Protein AF-A0A537EIX3-F1 (afdb_monomer_lite)

Radius of gyration: 19.52 Å; chains: 1; bounding box: 44×37×50 Å

Secondary structure (DSSP, 8-state):
-----THHHHHHHHHHHTT---HHHHHHHHHHHHS-------SS---HHHHHHHHGGG--SS-----TT-----GGGHHHHHHHHHHHHTT-S--------S--TTSEEEEEEEEETTEEEEEEEEES-SS-S--

Structure (mmCIF, N/CA/C/O backbone):
data_AF-A0A537EIX3-F1
#
_entry.id   AF-A0A537EIX3-F1
#
loop_
_atom_site.group_PDB
_atom_site.id
_atom_site.type_symbol
_atom_site.label_atom_id
_atom_site.label_alt_id
_atom_site.label_comp_id
_atom_site.label_asym_id
_atom_site.label_entity_id
_atom_site.label_seq_id
_atom_site.pdbx_PDB_ins_code
_atom_site.Cartn_x
_atom_site.Cartn_y
_atom_site.Cartn_z
_atom_site.occupancy
_atom_site.B_iso_or_equiv
_atom_site.auth_seq_id
_atom_site.auth_comp_id
_atom_site.auth_asym_id
_atom_site.auth_atom_id
_atom_site.pdbx_PDB_model_num
ATOM 1 N N . MET A 1 1 ? 1.618 7.471 20.944 1.00 31.97 1 MET A N 1
ATOM 2 C CA . MET A 1 1 ? 0.856 8.354 21.855 1.00 31.97 1 MET A CA 1
ATOM 3 C C . MET A 1 1 ? -0.625 8.177 21.540 1.00 31.97 1 MET A C 1
ATOM 5 O O . MET A 1 1 ? -1.023 8.493 20.431 1.00 31.97 1 MET A O 1
ATOM 9 N N . LYS A 1 2 ? -1.421 7.586 22.443 1.00 39.38 2 LYS A N 1
ATOM 10 C CA . LYS A 1 2 ? -2.879 7.449 22.265 1.00 39.38 2 LYS A CA 1
ATOM 11 C C . LYS A 1 2 ? -3.562 8.696 22.821 1.00 39.38 2 LYS A C 1
ATOM 13 O O . LYS A 1 2 ? -3.582 8.871 24.033 1.00 39.38 2 LYS A O 1
ATOM 18 N N . ILE A 1 3 ? -4.162 9.513 21.960 1.00 39.91 3 ILE A N 1
ATOM 19 C CA . ILE A 1 3 ? -5.264 10.397 22.357 1.00 39.91 3 ILE A CA 1
ATOM 20 C C . ILE A 1 3 ? -6.511 9.826 21.691 1.00 39.91 3 ILE A C 1
ATOM 22 O O . ILE A 1 3 ? -6.841 10.152 20.556 1.00 39.91 3 ILE A O 1
ATOM 26 N N . ILE A 1 4 ? -7.174 8.904 22.386 1.00 47.91 4 ILE A N 1
ATOM 27 C CA . ILE A 1 4 ? -8.515 8.460 22.009 1.00 47.91 4 ILE A CA 1
ATOM 28 C C . ILE A 1 4 ? -9.464 9.333 22.811 1.00 47.91 4 ILE A C 1
ATOM 30 O O . ILE A 1 4 ? -9.648 9.148 24.011 1.00 47.91 4 ILE A O 1
ATOM 34 N N . SER A 1 5 ? -9.984 10.346 22.129 1.00 47.53 5 SER A N 1
ATOM 35 C CA . SER A 1 5 ? -10.903 11.334 22.675 1.00 47.53 5 SER A CA 1
ATOM 36 C C . SER A 1 5 ? -12.143 10.673 23.295 1.00 47.53 5 SER A C 1
ATOM 38 O O . SER A 1 5 ? -12.752 9.761 22.717 1.00 47.53 5 SER A O 1
ATOM 40 N N . LEU A 1 6 ? -12.561 11.211 24.447 1.00 48.84 6 LEU A N 1
ATOM 41 C CA . LEU A 1 6 ? -13.843 10.965 25.128 1.00 48.84 6 LEU A CA 1
ATOM 42 C C . LEU A 1 6 ? -15.074 11.138 24.205 1.00 48.84 6 LEU A C 1
ATOM 44 O O . LEU A 1 6 ? -16.170 10.700 24.545 1.00 48.84 6 LEU A O 1
ATOM 48 N N . GLN A 1 7 ? -14.903 11.708 23.009 1.00 57.59 7 GLN A N 1
ATOM 49 C CA . GLN A 1 7 ? -15.955 11.928 22.009 1.00 57.59 7 GLN A CA 1
ATOM 50 C C . GLN A 1 7 ? -16.529 10.647 21.383 1.00 57.59 7 GLN A C 1
ATOM 52 O O . GLN A 1 7 ? -17.640 10.663 20.858 1.00 57.59 7 GLN A O 1
ATOM 57 N N . THR A 1 8 ? -15.818 9.522 21.469 1.00 65.12 8 THR A N 1
ATOM 58 C CA . THR A 1 8 ? -16.225 8.251 20.843 1.00 65.12 8 THR A CA 1
ATOM 59 C C . THR A 1 8 ? -17.565 7.718 21.384 1.00 65.12 8 THR A C 1
ATOM 61 O O . THR A 1 8 ? -18.441 7.277 20.633 1.00 65.12 8 THR A O 1
ATOM 64 N N . LEU A 1 9 ? -17.745 7.780 22.709 1.00 68.44 9 LEU A N 1
ATOM 65 C CA . LEU A 1 9 ? -18.975 7.341 23.379 1.00 68.44 9 LEU A CA 1
ATOM 66 C C . LEU A 1 9 ? -20.113 8.349 23.186 1.00 68.44 9 LEU A C 1
ATOM 68 O O . LEU A 1 9 ? -21.251 7.943 22.956 1.00 68.44 9 LEU A O 1
ATOM 72 N N . ALA A 1 10 ? -19.792 9.646 23.208 1.00 79.31 10 ALA A N 1
ATOM 73 C CA . ALA A 1 10 ? -20.760 10.718 22.991 1.00 79.31 10 ALA A CA 1
ATOM 74 C C . ALA A 1 10 ? -21.409 10.630 21.601 1.00 79.31 10 ALA A C 1
ATOM 76 O O . ALA A 1 10 ? -22.626 10.745 21.480 1.00 79.31 10 ALA A O 1
ATOM 77 N N . PHE A 1 11 ? -20.626 10.340 20.559 1.00 84.44 11 PHE A N 1
ATOM 78 C CA . PHE A 1 11 ? -21.160 10.201 19.205 1.00 84.44 11 PHE A CA 1
ATOM 79 C C . PHE A 1 11 ? -22.065 8.971 19.048 1.00 84.44 11 PHE A C 1
ATOM 81 O O . PHE A 1 11 ? -23.126 9.048 18.433 1.00 84.44 11 PHE A O 1
ATOM 88 N N . SER A 1 12 ? -21.695 7.843 19.662 1.00 84.19 12 SER A N 1
ATOM 89 C CA . SER A 1 12 ? -22.527 6.632 19.643 1.00 84.19 12 SER A CA 1
ATOM 90 C C . SER A 1 12 ? -23.865 6.848 20.361 1.00 84.19 12 SER A C 1
ATOM 92 O O . SER A 1 12 ? -24.898 6.370 19.893 1.00 84.19 12 SER A O 1
ATOM 94 N N . ALA A 1 13 ? -23.857 7.582 21.479 1.00 84.81 13 ALA A N 1
ATOM 95 C CA . ALA A 1 13 ? -25.068 7.967 22.200 1.00 84.81 13 ALA A CA 1
ATOM 96 C C . ALA A 1 13 ? -25.955 8.908 21.363 1.00 84.81 13 ALA A C 1
ATOM 98 O O . ALA A 1 13 ? -27.146 8.646 21.215 1.00 84.81 13 ALA A O 1
ATOM 99 N N . TYR A 1 14 ? -25.357 9.923 20.733 1.00 88.69 14 TYR A N 1
ATOM 100 C CA . TYR A 1 14 ? -26.042 10.833 19.811 1.00 88.69 14 TYR A CA 1
ATOM 101 C C . TYR A 1 14 ? -26.727 10.096 18.647 1.00 88.69 14 TYR A C 1
ATOM 103 O O . TYR A 1 14 ? -27.870 10.389 18.298 1.00 88.69 14 TYR A O 1
ATOM 111 N N . LEU A 1 15 ? -26.063 9.101 18.051 1.00 89.69 15 LEU A N 1
ATOM 112 C CA . LEU A 1 15 ? -26.654 8.305 16.971 1.00 89.69 15 LEU A CA 1
ATOM 113 C C . LEU A 1 15 ? -27.884 7.520 17.436 1.00 89.69 15 LEU A C 1
ATOM 115 O O . LEU A 1 15 ? -28.882 7.492 16.716 1.00 89.69 15 LEU A O 1
ATOM 119 N N . LYS A 1 16 ? -27.845 6.938 18.642 1.00 88.81 16 LYS A N 1
ATOM 120 C CA . LYS A 1 16 ? -29.005 6.247 19.227 1.00 88.81 16 LYS A CA 1
ATOM 121 C C . LYS A 1 16 ? -30.174 7.199 19.457 1.00 88.81 16 LYS A C 1
ATOM 123 O O . LYS A 1 16 ? -31.298 6.855 19.114 1.00 88.81 16 LYS A O 1
ATOM 128 N N . GLU A 1 17 ? -29.907 8.400 19.970 1.00 93.12 17 GLU A N 1
ATOM 129 C CA . GLU A 1 17 ? -30.922 9.447 20.155 1.00 93.12 17 GLU A CA 1
ATOM 130 C C . GLU A 1 17 ? -31.580 9.851 18.823 1.00 93.12 17 GLU A C 1
ATOM 132 O O . GLU A 1 17 ? -32.783 10.087 18.755 1.00 93.12 17 GLU A O 1
ATOM 137 N N . ARG A 1 1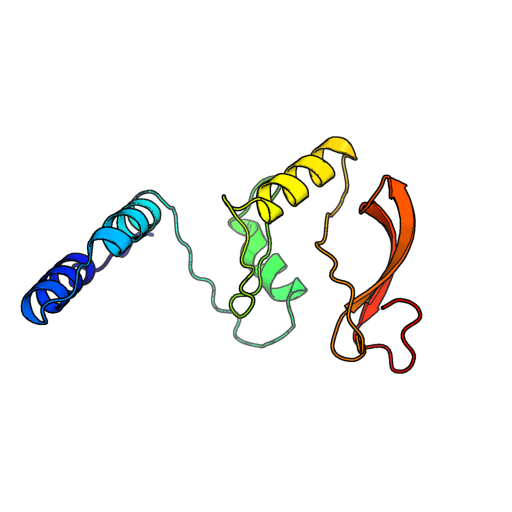8 ? -30.815 9.839 17.725 1.00 94.44 18 ARG A N 1
ATOM 138 C CA . ARG A 1 18 ? -31.307 10.061 16.354 1.00 94.44 18 ARG A CA 1
ATOM 139 C C . ARG A 1 18 ? -31.933 8.818 15.696 1.00 94.44 18 ARG A C 1
ATOM 141 O O . ARG A 1 18 ? -32.202 8.850 14.494 1.00 94.44 18 ARG A O 1
ATOM 148 N N . GLY A 1 19 ? -32.138 7.724 16.435 1.00 90.62 19 GLY A N 1
ATOM 149 C CA . GLY A 1 19 ? -32.735 6.483 15.929 1.00 90.62 19 GLY A CA 1
ATOM 150 C C . GLY A 1 19 ? -31.841 5.689 14.968 1.00 90.62 19 GLY A C 1
ATOM 151 O O . GLY A 1 19 ? -32.342 4.914 14.156 1.00 90.62 19 GLY A O 1
ATOM 152 N N . LYS A 1 20 ? -30.519 5.895 15.005 1.00 91.06 20 LYS A N 1
ATOM 153 C CA . LYS A 1 20 ? -29.534 5.150 14.202 1.00 91.06 20 LYS A CA 1
ATOM 154 C C . LYS A 1 20 ? -28.903 4.028 15.033 1.00 91.06 20 LYS A C 1
ATOM 156 O O . LYS A 1 20 ? -28.737 4.174 16.241 1.00 91.06 20 LYS A O 1
ATOM 161 N N . ASN A 1 21 ? -28.509 2.929 14.382 1.00 86.56 21 ASN A N 1
ATOM 162 C CA . ASN A 1 21 ? -27.792 1.825 15.028 1.00 86.56 21 ASN A CA 1
ATOM 163 C C . ASN A 1 21 ? -26.262 2.041 14.942 1.00 86.56 21 ASN A C 1
ATOM 165 O O . ASN A 1 21 ? -25.707 1.928 13.848 1.00 86.56 21 ASN A O 1
ATOM 169 N N . PRO A 1 22 ? -25.559 2.334 16.056 1.00 84.62 22 PRO A N 1
ATOM 170 C CA . PRO A 1 22 ? -24.111 2.528 16.059 1.00 84.62 22 PRO A CA 1
ATOM 171 C C . PRO A 1 22 ? -23.312 1.224 16.233 1.00 84.62 22 PRO A C 1
ATOM 173 O O . PRO A 1 22 ? -22.100 1.295 16.419 1.00 84.62 22 PRO A O 1
ATOM 176 N N . GLU A 1 23 ? -23.936 0.041 16.237 1.00 83.81 23 GLU A N 1
ATOM 177 C CA . GLU A 1 23 ? -23.246 -1.236 16.491 1.00 83.81 23 GLU A CA 1
ATOM 178 C C . GLU A 1 23 ? -22.046 -1.454 15.567 1.00 83.81 23 GLU A C 1
ATOM 180 O O . GLU A 1 23 ? -20.995 -1.899 16.032 1.00 83.81 23 GLU A O 1
ATOM 185 N N . CYS A 1 24 ? -22.139 -1.037 14.302 1.00 78.62 24 CYS A N 1
ATOM 186 C CA . CYS A 1 24 ? -21.025 -1.110 13.355 1.00 78.62 24 CYS A CA 1
ATOM 187 C C . CYS A 1 24 ? -19.796 -0.289 13.798 1.00 78.62 24 CYS A C 1
ATOM 189 O O . CYS A 1 24 ? -18.659 -0.672 13.520 1.00 78.62 24 CYS A O 1
ATOM 191 N N . LEU A 1 25 ? -19.994 0.798 14.552 1.00 86.00 25 LEU A N 1
ATOM 192 C CA . LEU A 1 25 ? -18.910 1.635 15.066 1.00 86.00 25 LEU A CA 1
ATOM 193 C C . LEU A 1 25 ? -18.196 0.999 16.259 1.00 86.00 25 LEU A C 1
ATOM 195 O O . LEU A 1 25 ? -17.034 1.312 16.509 1.00 86.00 25 LEU A O 1
ATOM 199 N N . SER A 1 26 ? -18.850 0.093 16.991 1.00 83.69 26 SER A N 1
ATOM 200 C CA . SER A 1 26 ? -18.244 -0.552 18.162 1.00 83.69 26 SER A CA 1
ATOM 201 C C . SER A 1 26 ? -16.990 -1.348 17.782 1.00 83.69 26 SER A C 1
ATOM 203 O O . SER A 1 26 ? -15.937 -1.189 18.408 1.00 83.69 26 SER A O 1
ATOM 205 N N . GLY A 1 27 ? -17.070 -2.119 16.692 1.00 85.00 27 GLY A N 1
ATOM 206 C CA . GLY A 1 27 ? -15.943 -2.862 16.136 1.00 85.00 27 GLY A CA 1
ATOM 207 C C . GLY A 1 27 ? -14.831 -1.931 15.655 1.00 85.00 27 GLY A C 1
ATOM 208 O O . GLY A 1 27 ? -13.663 -2.148 15.978 1.00 85.00 27 GLY A O 1
ATOM 209 N N . PHE A 1 28 ? -15.189 -0.851 14.957 1.00 85.94 28 PHE A N 1
ATOM 210 C CA . PHE A 1 28 ? -14.237 0.170 14.516 1.00 85.94 28 PHE A CA 1
ATOM 211 C C . PHE A 1 28 ? -13.480 0.798 15.696 1.00 85.94 28 PHE A C 1
ATOM 213 O O . PHE A 1 28 ? -12.249 0.801 15.721 1.00 85.94 28 PHE A O 1
ATOM 220 N N . TYR A 1 29 ? -14.190 1.265 16.722 1.00 86.25 29 TYR A N 1
ATOM 221 C CA . TYR A 1 29 ? -13.562 1.886 17.886 1.00 86.25 29 TYR A CA 1
ATOM 222 C C . TYR A 1 29 ? -12.723 0.910 18.705 1.00 86.25 29 TYR A C 1
ATOM 224 O O . TYR A 1 29 ? -11.716 1.322 19.280 1.00 86.25 29 TYR A O 1
ATOM 232 N N . SER A 1 30 ? -13.094 -0.371 18.744 1.00 87.75 30 SER A N 1
ATOM 233 C CA . SER A 1 30 ? -12.260 -1.406 19.356 1.00 87.75 30 SER A CA 1
ATOM 234 C C . SER A 1 30 ? -10.923 -1.544 18.616 1.00 87.75 30 SER A C 1
ATOM 236 O O . SER A 1 30 ? -9.876 -1.460 19.256 1.00 87.75 30 SER A O 1
ATOM 238 N N . LYS A 1 31 ? -10.939 -1.601 17.272 1.00 89.00 31 LYS A N 1
ATOM 239 C CA . LYS A 1 31 ? -9.720 -1.620 16.436 1.00 89.00 31 LYS A CA 1
ATOM 240 C C . LYS A 1 31 ? -8.835 -0.391 16.675 1.00 89.00 31 LYS A C 1
ATOM 242 O O . LYS A 1 31 ? -7.626 -0.528 16.853 1.00 89.00 31 LYS A O 1
ATOM 247 N N . ILE A 1 32 ? -9.417 0.810 16.739 1.00 88.94 32 ILE A N 1
ATOM 248 C CA . ILE A 1 32 ? -8.673 2.042 17.063 1.00 88.94 32 ILE A CA 1
ATOM 249 C C . ILE A 1 32 ? -8.051 1.956 18.464 1.00 88.94 32 ILE A C 1
ATOM 251 O O . ILE A 1 32 ? -6.872 2.262 18.641 1.00 88.94 32 ILE A O 1
ATOM 255 N N . LYS A 1 33 ? -8.813 1.491 19.463 1.00 86.31 33 LYS A N 1
ATOM 256 C CA . LYS A 1 33 ? -8.337 1.328 20.846 1.00 86.31 33 LYS A CA 1
ATOM 257 C C . LYS A 1 33 ? -7.225 0.302 20.989 1.00 86.31 33 LYS A C 1
ATOM 259 O O . LYS A 1 33 ? -6.344 0.517 21.822 1.00 86.31 33 LYS A O 1
ATOM 264 N N . SER A 1 34 ? -7.233 -0.775 20.212 1.00 91.25 34 SER A N 1
ATOM 265 C CA . SER A 1 34 ? -6.178 -1.793 20.242 1.00 91.25 34 SER A CA 1
ATOM 266 C C . SER A 1 34 ? -4.937 -1.411 19.429 1.00 91.25 34 SER A C 1
ATOM 268 O O . SER A 1 34 ? -3.892 -2.020 19.622 1.00 91.25 34 SER A O 1
ATOM 270 N N . SER A 1 35 ? -5.014 -0.395 18.566 1.00 91.25 35 SER A N 1
ATOM 271 C CA . SER A 1 35 ? -3.918 -0.005 17.669 1.00 91.25 35 SER A CA 1
ATOM 272 C C . SER A 1 35 ? -2.959 1.015 18.292 1.00 91.25 35 SER A C 1
ATOM 274 O O . SER A 1 35 ? -3.335 1.807 19.159 1.00 91.25 35 SER A O 1
ATOM 276 N N . ASN A 1 36 ? -1.712 1.031 17.818 1.00 90.19 36 ASN A N 1
ATOM 277 C CA . ASN A 1 36 ? -0.775 2.132 18.040 1.00 90.19 36 ASN A CA 1
ATOM 278 C C . ASN A 1 36 ? -0.823 3.050 16.821 1.00 90.19 36 ASN A C 1
ATOM 280 O O . ASN A 1 36 ? -0.459 2.634 15.728 1.00 90.19 36 ASN A O 1
ATOM 284 N N . ILE A 1 37 ? -1.292 4.280 17.015 1.00 90.94 37 ILE A N 1
ATOM 285 C CA . ILE A 1 37 ? -1.457 5.258 15.938 1.00 90.94 37 ILE A CA 1
ATOM 286 C C . ILE A 1 37 ? -0.441 6.378 16.147 1.00 90.94 37 ILE A C 1
ATOM 288 O O . ILE A 1 37 ? -0.290 6.896 17.260 1.00 90.94 37 ILE A O 1
ATOM 292 N N . VAL A 1 38 ? 0.266 6.720 15.075 1.00 91.50 38 VAL A N 1
ATOM 293 C CA . VAL A 1 38 ? 1.210 7.834 15.001 1.00 91.50 38 VAL A CA 1
ATOM 294 C C . VAL A 1 38 ? 0.772 8.720 13.844 1.00 91.50 38 VAL A C 1
ATOM 296 O O . VAL A 1 38 ? 0.405 8.216 12.787 1.00 91.50 38 VAL A O 1
ATOM 299 N N . PHE A 1 39 ? 0.791 10.030 14.064 1.00 92.62 39 PHE A N 1
ATOM 300 C CA . PHE A 1 39 ? 0.525 11.024 13.034 1.00 92.62 39 PHE A CA 1
ATOM 301 C C . PHE A 1 39 ? 1.830 11.734 12.713 1.00 92.62 39 PHE A C 1
ATOM 303 O O . PHE A 1 39 ? 2.508 12.219 13.621 1.00 92.62 39 PHE A O 1
ATOM 310 N N . LEU A 1 40 ? 2.166 11.773 11.431 1.00 92.06 40 LEU A N 1
ATOM 311 C CA . LEU A 1 40 ? 3.336 12.457 10.901 1.00 92.06 40 LEU A CA 1
ATOM 312 C C . LEU A 1 40 ? 2.848 13.561 9.975 1.00 92.06 40 LEU A C 1
ATOM 314 O O . LEU A 1 40 ? 1.858 13.384 9.266 1.00 92.06 40 LEU A O 1
ATOM 318 N N . ASN A 1 41 ? 3.517 14.706 10.019 1.00 94.56 41 ASN A N 1
ATOM 319 C CA . ASN A 1 41 ? 3.185 15.836 9.170 1.00 94.56 41 ASN A CA 1
ATOM 320 C C . ASN A 1 41 ? 4.156 15.868 7.989 1.00 94.56 41 ASN A C 1
ATOM 322 O O . ASN A 1 41 ? 5.354 16.027 8.213 1.00 94.56 41 ASN A O 1
ATOM 326 N N . GLN A 1 42 ? 3.641 15.725 6.768 1.00 95.19 42 GLN A N 1
ATOM 327 C CA . GLN A 1 42 ? 4.389 15.953 5.534 1.00 95.19 42 GLN A CA 1
ATOM 328 C C . GLN A 1 42 ? 4.124 17.409 5.097 1.00 95.19 42 GLN A C 1
ATOM 330 O O . GLN A 1 42 ? 3.050 17.686 4.563 1.00 95.19 42 GLN A O 1
ATOM 335 N N . PRO A 1 43 ? 5.033 18.364 5.377 1.00 94.12 43 PRO A N 1
ATOM 336 C CA . PRO A 1 43 ? 4.770 19.790 5.161 1.00 94.12 43 PRO A CA 1
ATOM 337 C C . PRO A 1 43 ? 4.699 20.177 3.678 1.00 94.12 43 PRO A C 1
ATOM 339 O O . PRO A 1 43 ? 3.991 21.118 3.327 1.00 94.12 43 PRO A O 1
ATOM 342 N N . GLU A 1 44 ? 5.407 19.448 2.816 1.00 95.94 44 GLU A N 1
ATOM 343 C CA . GLU A 1 44 ? 5.428 19.644 1.368 1.00 95.94 44 GLU A CA 1
ATOM 344 C C . GLU A 1 44 ? 5.007 18.352 0.669 1.00 95.94 44 GLU A C 1
ATOM 346 O O . GLU A 1 44 ? 5.458 17.270 1.033 1.00 95.94 44 GLU A O 1
ATOM 351 N N . SER A 1 45 ? 4.158 18.439 -0.358 1.00 92.06 45 SER A N 1
ATOM 352 C CA . SER A 1 45 ? 3.692 17.254 -1.088 1.00 92.06 45 SER A CA 1
ATOM 353 C C . SER A 1 45 ? 4.760 16.751 -2.070 1.00 92.06 45 SER A C 1
ATOM 355 O O . SER A 1 45 ? 4.672 16.965 -3.276 1.00 92.06 45 SER A O 1
ATOM 357 N N . LEU A 1 46 ? 5.789 16.086 -1.540 1.00 95.25 46 LEU A N 1
ATOM 358 C CA . LEU A 1 46 ? 6.921 15.540 -2.304 1.00 95.25 46 LEU A CA 1
ATOM 359 C C . LEU A 1 46 ? 6.657 14.122 -2.855 1.00 95.25 46 LEU A C 1
ATOM 361 O O . LEU A 1 46 ? 7.540 13.489 -3.432 1.00 95.25 46 LEU A O 1
ATOM 365 N N . GLY A 1 47 ? 5.427 13.625 -2.704 1.00 92.44 47 GLY A N 1
ATOM 366 C CA . GLY A 1 47 ? 4.975 12.329 -3.210 1.00 92.44 47 GLY A CA 1
ATOM 367 C C . GLY A 1 47 ? 5.018 11.197 -2.179 1.00 92.44 47 GLY A C 1
ATOM 368 O O . GLY A 1 47 ? 5.393 11.378 -1.019 1.00 92.44 47 GLY A O 1
ATOM 369 N N . PHE A 1 48 ? 4.602 10.000 -2.609 1.00 92.12 48 PHE A N 1
ATOM 370 C CA . PHE A 1 48 ? 4.462 8.837 -1.723 1.00 92.12 48 PHE A CA 1
ATOM 371 C C . PHE A 1 48 ? 5.796 8.315 -1.185 1.00 92.12 48 PHE A C 1
ATOM 373 O O . PHE A 1 48 ? 5.846 7.854 -0.049 1.00 92.12 48 PHE A O 1
ATOM 380 N N . GLY 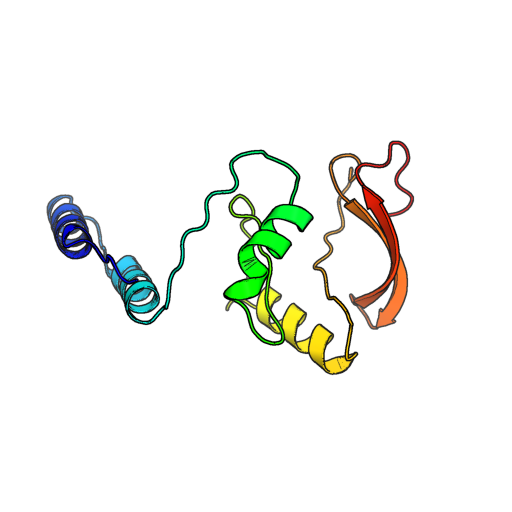A 1 49 ? 6.873 8.401 -1.971 1.00 93.88 49 GLY A N 1
ATOM 381 C CA . GLY A 1 49 ? 8.203 7.972 -1.529 1.00 93.88 49 GLY A CA 1
ATOM 382 C C . GLY A 1 49 ? 8.694 8.765 -0.317 1.00 93.88 49 GLY A C 1
ATOM 383 O O . GLY A 1 49 ? 9.180 8.176 0.644 1.00 93.88 49 GLY A O 1
ATOM 384 N N . ASP A 1 50 ? 8.480 10.082 -0.325 1.00 96.12 50 ASP A N 1
ATOM 385 C CA . ASP A 1 50 ? 8.799 10.955 0.806 1.00 96.12 50 ASP A CA 1
ATOM 386 C C . ASP A 1 50 ? 7.939 10.629 2.039 1.00 96.12 50 ASP A C 1
ATOM 388 O O . ASP A 1 50 ? 8.457 10.514 3.146 1.00 96.12 50 ASP A O 1
ATOM 392 N N . ALA A 1 51 ? 6.644 10.352 1.849 1.00 94.06 51 ALA A N 1
ATOM 393 C CA . ALA A 1 51 ? 5.765 9.937 2.944 1.00 94.06 51 ALA A CA 1
ATOM 394 C C . ALA A 1 51 ? 6.202 8.602 3.584 1.00 94.06 51 ALA A C 1
ATOM 396 O O . ALA A 1 51 ? 6.134 8.448 4.805 1.00 94.06 51 ALA A O 1
ATOM 397 N N . VAL A 1 52 ? 6.673 7.642 2.777 1.00 94.50 52 VAL A N 1
ATOM 398 C CA . VAL A 1 52 ? 7.231 6.372 3.272 1.00 94.50 52 VAL A CA 1
ATOM 399 C C . VAL A 1 52 ? 8.532 6.610 4.036 1.00 94.50 52 VAL A C 1
ATOM 401 O O . VAL A 1 52 ? 8.693 6.062 5.125 1.00 94.50 52 VAL A O 1
ATOM 404 N N . LEU A 1 53 ? 9.424 7.453 3.509 1.00 95.50 53 LEU A N 1
ATOM 405 C CA . LEU A 1 53 ? 10.676 7.817 4.173 1.00 95.50 53 LEU A CA 1
ATOM 406 C C . LEU A 1 53 ? 10.420 8.499 5.525 1.00 95.50 53 LEU A C 1
ATOM 408 O O . LEU A 1 53 ? 11.024 8.130 6.527 1.00 95.50 53 LEU A O 1
ATOM 412 N N . LEU A 1 54 ? 9.463 9.427 5.590 1.00 95.44 54 LEU A N 1
ATOM 413 C CA . LEU A 1 54 ? 9.048 10.075 6.836 1.00 95.44 54 LEU A CA 1
ATOM 414 C C . LEU A 1 54 ? 8.570 9.055 7.889 1.00 95.44 54 LEU A C 1
ATOM 416 O O . LEU A 1 54 ? 8.774 9.248 9.089 1.00 95.44 54 LEU A O 1
ATOM 420 N N . GLY A 1 55 ? 7.944 7.963 7.441 1.00 94.50 55 GLY A N 1
ATOM 421 C CA . GLY A 1 55 ? 7.472 6.864 8.282 1.00 94.50 55 GLY A CA 1
ATOM 422 C C . GLY A 1 55 ? 8.551 5.883 8.751 1.00 94.50 55 GLY A C 1
ATOM 423 O O . GLY A 1 55 ? 8.285 5.130 9.691 1.00 94.50 55 GLY A O 1
ATOM 424 N N . GLU A 1 56 ? 9.750 5.895 8.157 1.00 95.38 56 GLU A N 1
ATOM 425 C CA . GLU A 1 56 ? 10.830 4.926 8.409 1.00 95.38 56 GLU A CA 1
ATOM 426 C C . GLU A 1 56 ? 11.097 4.665 9.907 1.00 95.38 56 GLU A C 1
ATOM 428 O O . GLU A 1 56 ? 11.121 3.496 10.302 1.00 95.38 56 GLU A O 1
ATOM 433 N N . PRO A 1 57 ? 11.199 5.678 10.797 1.00 94.88 57 PRO A N 1
ATOM 434 C CA . PRO A 1 57 ? 11.511 5.439 12.210 1.00 94.88 57 PRO A CA 1
ATOM 435 C C . PRO A 1 57 ? 10.438 4.645 12.978 1.00 94.88 57 PRO A C 1
ATOM 437 O O . PRO A 1 57 ? 10.703 4.147 14.076 1.00 94.88 57 PRO A O 1
ATOM 440 N N . PHE A 1 58 ? 9.218 4.552 12.440 1.00 92.75 58 PHE A N 1
ATOM 441 C CA . PHE A 1 58 ? 8.050 3.963 13.103 1.00 92.75 58 PHE A CA 1
ATOM 442 C C . PHE A 1 58 ? 7.684 2.575 12.579 1.00 92.75 58 PHE A C 1
ATOM 444 O O . PHE A 1 58 ? 6.824 1.910 13.162 1.00 92.75 58 PHE A O 1
ATOM 451 N N . VAL A 1 59 ? 8.326 2.129 11.502 1.00 90.94 59 VAL A N 1
ATOM 452 C CA . VAL A 1 59 ? 8.019 0.872 10.823 1.00 90.94 59 VAL A CA 1
ATOM 453 C C . VAL A 1 59 ? 9.194 -0.095 10.966 1.00 90.94 59 VAL A C 1
ATOM 455 O O . VAL A 1 59 ? 10.355 0.298 10.941 1.00 90.94 59 VAL A O 1
ATOM 458 N N . ARG A 1 60 ? 8.905 -1.387 11.153 1.00 89.81 60 ARG A N 1
ATOM 459 C CA . ARG A 1 60 ? 9.919 -2.450 11.195 1.00 89.81 60 ARG A CA 1
ATOM 460 C C . ARG A 1 60 ? 9.455 -3.651 10.385 1.00 89.81 60 ARG A C 1
ATOM 462 O O . ARG A 1 60 ? 8.327 -4.100 10.561 1.00 89.81 60 ARG A O 1
ATOM 469 N N . GLY A 1 61 ? 10.353 -4.212 9.578 1.00 91.75 61 GLY A N 1
ATOM 470 C CA . GLY A 1 61 ? 10.052 -5.369 8.732 1.00 91.75 61 GLY A CA 1
ATOM 471 C C . GLY A 1 61 ? 9.101 -5.027 7.583 1.00 91.75 61 GLY A C 1
A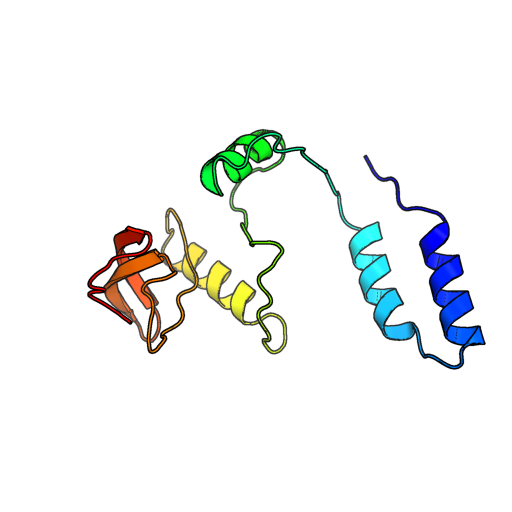TOM 472 O O . GLY A 1 61 ? 9.070 -3.891 7.120 1.00 91.75 61 GLY A O 1
ATOM 473 N N . THR A 1 62 ? 8.344 -6.019 7.112 1.00 94.00 62 THR A N 1
ATOM 474 C CA . THR A 1 62 ? 7.347 -5.853 6.045 1.00 94.00 62 THR A CA 1
ATOM 475 C C . THR A 1 62 ? 6.198 -4.958 6.503 1.00 94.00 62 THR A C 1
ATOM 477 O O . THR A 1 62 ? 5.649 -5.140 7.590 1.00 94.00 62 THR A O 1
ATOM 480 N N . PHE A 1 63 ? 5.797 -4.022 5.647 1.00 94.94 63 PHE A N 1
ATOM 481 C CA . PHE A 1 63 ? 4.706 -3.089 5.907 1.00 94.94 63 PHE A CA 1
ATOM 482 C C . PHE A 1 63 ? 3.851 -2.867 4.663 1.00 94.94 63 PHE A C 1
ATOM 484 O O . PHE A 1 63 ? 4.222 -3.257 3.557 1.00 94.94 63 PHE A O 1
ATOM 491 N N . ILE A 1 64 ? 2.691 -2.242 4.863 1.00 94.50 64 ILE A N 1
ATOM 492 C CA . ILE A 1 64 ? 1.746 -1.903 3.799 1.00 94.50 64 ILE A CA 1
ATOM 493 C C . ILE A 1 64 ? 1.668 -0.385 3.695 1.00 94.50 64 ILE A C 1
ATOM 495 O O . ILE A 1 64 ? 1.531 0.307 4.703 1.00 94.50 64 ILE A O 1
ATOM 499 N N . VAL A 1 65 ? 1.726 0.111 2.462 1.00 94.31 65 VAL A N 1
ATOM 500 C CA . VAL A 1 65 ? 1.447 1.507 2.121 1.00 94.31 65 VAL A CA 1
ATOM 501 C C . VAL A 1 65 ? 0.092 1.547 1.431 1.00 94.31 65 VAL A C 1
ATOM 503 O O . VAL A 1 65 ? -0.133 0.811 0.473 1.00 94.31 65 VAL A O 1
ATOM 506 N N . GLN A 1 66 ? -0.809 2.395 1.920 1.00 93.19 66 GLN A N 1
ATOM 507 C CA . GLN A 1 66 ? -2.124 2.608 1.324 1.00 93.19 66 GLN A CA 1
ATOM 508 C C . GLN A 1 66 ? -2.407 4.107 1.259 1.00 93.19 66 GLN A C 1
ATOM 510 O O . GLN A 1 66 ? -2.281 4.809 2.263 1.00 93.19 66 GLN A O 1
ATOM 515 N N . ALA A 1 67 ? -2.786 4.592 0.077 1.00 91.75 67 ALA A N 1
ATOM 516 C CA . ALA A 1 67 ? -3.215 5.971 -0.097 1.00 91.75 67 ALA A CA 1
ATOM 517 C C . ALA A 1 67 ? -4.564 6.189 0.608 1.00 91.75 67 ALA A C 1
ATOM 519 O O . ALA A 1 67 ? -5.473 5.363 0.508 1.00 91.75 67 ALA A O 1
ATOM 520 N N . GLY A 1 68 ? -4.682 7.285 1.362 1.00 89.00 68 GLY A N 1
ATOM 521 C CA . GLY A 1 68 ? -5.843 7.542 2.224 1.00 89.00 68 GLY A CA 1
ATOM 522 C C . GLY A 1 68 ? -7.145 7.843 1.474 1.00 89.00 68 GLY A C 1
ATOM 523 O O . GLY A 1 68 ? -8.218 7.772 2.064 1.00 89.00 68 GLY A O 1
ATOM 524 N N . ASP A 1 69 ? -7.052 8.163 0.187 1.00 90.75 69 ASP A N 1
ATOM 525 C CA . ASP A 1 69 ? -8.164 8.410 -0.733 1.00 90.75 69 ASP A CA 1
ATOM 526 C C . ASP A 1 69 ? -8.597 7.155 -1.513 1.00 90.75 69 ASP A C 1
ATOM 528 O O . ASP A 1 69 ? -9.599 7.184 -2.226 1.00 90.75 69 ASP A O 1
ATOM 532 N N . THR A 1 70 ? -7.875 6.041 -1.367 1.00 89.31 70 THR A N 1
ATOM 533 C CA . THR A 1 70 ? -8.157 4.796 -2.082 1.00 89.31 70 THR A CA 1
ATOM 534 C C . THR A 1 70 ? -8.988 3.852 -1.221 1.00 89.31 70 THR A C 1
ATOM 536 O O . THR A 1 70 ? -8.578 3.436 -0.133 1.00 89.31 70 THR A O 1
ATOM 539 N N . TYR A 1 71 ? -10.151 3.466 -1.745 1.00 89.06 71 TYR A N 1
ATOM 540 C CA . TYR A 1 71 ? -11.053 2.510 -1.117 1.00 89.06 71 TYR A CA 1
ATOM 541 C C . TYR A 1 71 ? -11.248 1.284 -2.010 1.00 89.06 71 TYR A C 1
ATOM 543 O O . TYR A 1 71 ? -11.736 1.399 -3.132 1.00 89.06 71 TYR A O 1
ATOM 551 N N . ILE A 1 72 ? -10.874 0.110 -1.498 1.00 90.38 72 ILE A N 1
ATOM 552 C CA . ILE A 1 72 ? -11.001 -1.170 -2.201 1.00 90.38 72 ILE A CA 1
ATOM 553 C C . ILE A 1 72 ? -12.061 -2.002 -1.484 1.00 90.38 72 ILE A C 1
ATOM 555 O O . ILE A 1 72 ? -11.891 -2.382 -0.325 1.00 90.38 72 ILE A O 1
ATOM 559 N N . LEU A 1 73 ? -13.158 -2.286 -2.183 1.00 90.50 73 LEU A N 1
ATOM 560 C CA . LEU A 1 73 ? -14.199 -3.189 -1.709 1.00 90.50 73 LEU A CA 1
ATOM 561 C C . LEU A 1 73 ? -13.821 -4.630 -2.042 1.00 90.50 73 LEU A C 1
ATOM 563 O O . LEU A 1 73 ? -13.711 -4.998 -3.208 1.00 90.50 73 LEU A O 1
ATOM 567 N N . SER A 1 74 ? -13.661 -5.453 -1.012 1.00 90.50 74 SER A N 1
ATOM 568 C CA . SER A 1 74 ? -13.501 -6.897 -1.162 1.00 90.50 74 SER A CA 1
ATOM 569 C C . SER A 1 74 ? -14.147 -7.619 0.008 1.00 90.50 74 SER A C 1
ATOM 571 O O . SER A 1 74 ? -14.068 -7.136 1.139 1.00 90.50 74 SER A O 1
ATOM 573 N N . GLU A 1 75 ? -14.697 -8.801 -0.240 1.00 92.69 75 GLU A N 1
ATOM 574 C CA . GLU A 1 75 ? -15.137 -9.692 0.832 1.00 92.69 75 GLU A CA 1
ATOM 575 C C . GLU A 1 75 ? -13.950 -10.076 1.727 1.00 92.69 75 GLU A C 1
ATOM 577 O O . GLU A 1 75 ? -12.864 -10.396 1.237 1.00 92.69 75 GLU A O 1
ATOM 582 N N . ASP A 1 76 ? -14.148 -9.996 3.046 1.00 88.31 76 ASP A N 1
ATOM 583 C CA . ASP A 1 76 ? -13.184 -10.391 4.081 1.00 88.31 76 ASP A CA 1
ATOM 584 C C . ASP A 1 76 ? -11.743 -9.885 3.880 1.00 88.31 76 ASP A C 1
ATOM 586 O O . ASP A 1 76 ? -10.781 -10.608 4.172 1.00 88.31 76 ASP A O 1
ATOM 590 N N . ASP A 1 77 ? -11.577 -8.661 3.369 1.00 87.56 77 ASP A N 1
ATOM 591 C CA . ASP A 1 77 ? -10.273 -8.047 3.080 1.00 87.56 77 ASP A CA 1
ATOM 592 C C . ASP A 1 77 ? -9.370 -8.937 2.190 1.00 87.56 77 ASP A C 1
ATOM 594 O O . ASP A 1 77 ? -8.143 -8.989 2.349 1.00 87.56 77 ASP A O 1
ATOM 598 N N . ALA A 1 78 ? -9.970 -9.687 1.254 1.00 92.69 78 ALA A N 1
ATOM 599 C CA . ALA A 1 78 ? -9.275 -10.653 0.402 1.00 92.69 78 ALA A CA 1
ATOM 600 C C . ALA A 1 78 ? -8.094 -10.044 -0.370 1.00 92.69 78 ALA A C 1
ATOM 602 O O . ALA A 1 78 ? -7.086 -10.725 -0.583 1.00 92.69 78 ALA A O 1
ATOM 603 N N . TYR A 1 79 ? -8.173 -8.762 -0.743 1.00 92.88 79 TYR A N 1
ATOM 604 C CA . TYR A 1 79 ? -7.090 -8.083 -1.456 1.00 92.88 79 TYR A CA 1
ATOM 605 C C . TYR A 1 79 ? -5.804 -7.994 -0.615 1.00 92.88 79 TYR A C 1
ATOM 607 O O . TYR A 1 79 ? -4.719 -8.260 -1.132 1.00 92.88 79 TYR A O 1
ATOM 615 N N . LEU A 1 80 ? -5.915 -7.704 0.691 1.00 94.19 80 LEU A N 1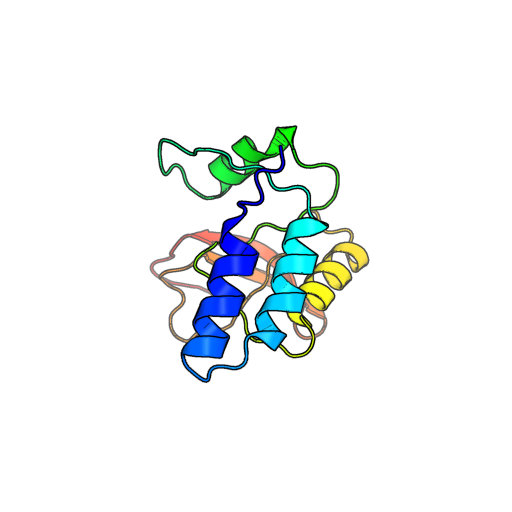
ATOM 616 C CA . LEU A 1 80 ? -4.770 -7.641 1.608 1.00 94.19 80 LEU A CA 1
ATOM 617 C C . LEU A 1 80 ? -4.161 -9.026 1.815 1.00 94.19 80 LEU A C 1
ATOM 619 O O . LEU A 1 80 ? -2.939 -9.178 1.800 1.00 94.19 80 LEU A O 1
ATOM 623 N N . LYS A 1 81 ? -5.011 -10.051 1.961 1.00 93.62 81 LYS A N 1
ATOM 624 C CA . LYS A 1 81 ? -4.569 -11.445 2.107 1.00 93.62 81 LYS A CA 1
ATOM 625 C C . LYS A 1 81 ? -3.818 -11.915 0.862 1.00 93.62 81 LYS A C 1
ATOM 627 O O . LYS A 1 81 ? -2.743 -12.496 0.992 1.00 93.62 81 LYS A O 1
ATOM 632 N N . LYS A 1 82 ? -4.343 -11.624 -0.336 1.00 92.75 82 LYS A N 1
ATOM 633 C CA . LYS A 1 82 ? -3.685 -11.940 -1.613 1.00 92.75 82 LYS A CA 1
ATOM 634 C C . LYS A 1 82 ? -2.350 -11.205 -1.741 1.00 92.75 82 LYS A C 1
ATOM 636 O O . LYS A 1 82 ? -1.349 -11.843 -2.060 1.00 92.75 82 LYS A O 1
ATOM 641 N N . LEU A 1 83 ? -2.319 -9.904 -1.441 1.00 95.56 83 LEU A N 1
ATOM 642 C CA . LEU A 1 83 ? -1.100 -9.094 -1.485 1.00 95.56 83 LEU A CA 1
ATOM 643 C C . LEU A 1 83 ? -0.003 -9.682 -0.582 1.00 95.56 83 LEU A C 1
ATOM 645 O O . LEU A 1 83 ? 1.106 -9.938 -1.049 1.00 95.56 83 LEU A O 1
ATOM 649 N N . ALA A 1 84 ? -0.327 -9.957 0.684 1.00 95.38 84 ALA A N 1
ATOM 650 C CA . ALA A 1 84 ? 0.619 -10.515 1.648 1.00 95.38 84 ALA A CA 1
ATOM 651 C C . ALA A 1 84 ? 1.079 -11.929 1.259 1.00 95.38 84 ALA A C 1
ATOM 653 O O . ALA A 1 84 ? 2.272 -12.231 1.303 1.00 95.38 84 ALA A O 1
ATOM 654 N N . ALA A 1 85 ? 0.153 -12.792 0.827 1.00 95.31 85 ALA A N 1
ATOM 655 C CA . ALA A 1 85 ? 0.478 -14.149 0.400 1.00 95.31 85 ALA A CA 1
ATOM 656 C C . ALA A 1 85 ? 1.458 -14.155 -0.782 1.00 95.31 85 ALA A C 1
ATOM 658 O O . ALA A 1 85 ? 2.434 -14.903 -0.758 1.00 95.31 85 ALA A O 1
ATOM 659 N N . MET A 1 86 ? 1.238 -13.306 -1.792 1.00 96.62 86 MET A N 1
ATOM 660 C CA . MET A 1 86 ? 2.131 -13.218 -2.954 1.00 96.62 86 MET A CA 1
ATOM 661 C C . MET A 1 86 ? 3.488 -12.617 -2.592 1.00 96.62 86 MET A C 1
ATOM 663 O O . MET A 1 86 ? 4.514 -13.134 -3.035 1.00 96.62 86 MET A O 1
ATOM 667 N N . HIS A 1 87 ? 3.511 -11.595 -1.732 1.00 97.69 87 HIS A N 1
ATOM 668 C CA . HIS A 1 87 ? 4.753 -11.012 -1.227 1.00 97.69 87 HIS A CA 1
ATOM 669 C C . HIS A 1 87 ? 5.651 -12.070 -0.573 1.00 97.69 87 HIS A C 1
ATOM 671 O O . HIS A 1 87 ? 6.827 -12.202 -0.922 1.00 97.69 87 HIS A O 1
ATOM 677 N N . HIS A 1 88 ? 5.077 -12.887 0.316 1.00 96.75 88 HIS A N 1
ATOM 678 C CA . HIS A 1 88 ? 5.808 -13.952 0.997 1.00 96.75 88 HIS A CA 1
ATOM 679 C C . HIS A 1 88 ? 6.145 -15.133 0.081 1.00 96.75 88 HIS A C 1
ATOM 681 O O . HIS A 1 88 ? 7.261 -15.644 0.151 1.00 96.75 88 HIS A O 1
ATOM 687 N N . LYS A 1 89 ? 5.233 -15.558 -0.802 1.00 97.31 89 LYS A N 1
ATOM 688 C CA . LYS A 1 89 ? 5.473 -16.669 -1.740 1.00 97.31 89 LYS A CA 1
ATOM 689 C C . LYS A 1 89 ? 6.693 -16.416 -2.625 1.00 97.31 89 LYS A C 1
ATOM 691 O O . LYS A 1 89 ? 7.505 -17.317 -2.808 1.00 97.31 89 LYS A O 1
ATOM 696 N N . TYR A 1 90 ? 6.821 -15.201 -3.153 1.00 96.81 90 TYR A N 1
ATOM 697 C CA . TYR A 1 90 ? 7.892 -14.848 -4.085 1.00 96.81 90 TYR A CA 1
ATOM 698 C C . TYR A 1 90 ? 9.101 -14.183 -3.424 1.00 96.81 90 TYR A C 1
ATOM 700 O O . TYR A 1 90 ? 10.038 -13.831 -4.137 1.00 96.81 90 TYR A O 1
ATOM 708 N N . GLN A 1 91 ? 9.092 -14.001 -2.095 1.00 96.12 91 GLN A N 1
ATOM 709 C CA . GLN A 1 91 ? 10.126 -13.247 -1.366 1.00 96.12 91 GLN A CA 1
ATOM 710 C C . GLN A 1 91 ? 10.421 -11.906 -2.062 1.00 96.12 91 GLN A C 1
ATOM 712 O O . GLN A 1 91 ? 11.570 -11.531 -2.301 1.00 96.12 91 GLN A O 1
ATOM 717 N N . ALA A 1 92 ? 9.352 -11.231 -2.490 1.00 96.56 92 ALA A N 1
ATOM 718 C CA . ALA A 1 92 ? 9.457 -10.074 -3.361 1.00 96.56 92 ALA A CA 1
ATOM 719 C C . ALA A 1 92 ? 9.993 -8.865 -2.586 1.00 96.56 92 ALA A C 1
ATOM 721 O O . ALA A 1 92 ? 9.601 -8.630 -1.448 1.00 96.56 92 ALA A O 1
ATOM 722 N N . ALA A 1 93 ? 10.832 -8.044 -3.223 1.00 95.06 93 ALA A N 1
ATOM 723 C CA . ALA A 1 93 ? 11.285 -6.787 -2.620 1.00 95.06 93 ALA A CA 1
ATOM 724 C C . ALA A 1 93 ? 10.116 -5.811 -2.383 1.00 95.06 93 ALA A C 1
ATOM 726 O O . ALA A 1 93 ? 10.086 -5.095 -1.388 1.00 95.06 93 ALA A O 1
ATOM 727 N N . ALA A 1 94 ? 9.137 -5.815 -3.289 1.00 96.00 94 ALA A N 1
ATOM 728 C CA . ALA A 1 94 ? 7.883 -5.090 -3.170 1.00 96.00 94 ALA A CA 1
ATOM 729 C C . ALA A 1 94 ? 6.767 -5.876 -3.865 1.00 96.00 94 ALA A C 1
ATOM 731 O O . ALA A 1 94 ? 7.013 -6.666 -4.780 1.00 96.00 94 ALA A O 1
ATOM 732 N N . THR A 1 95 ? 5.529 -5.657 -3.439 1.00 97.44 95 THR A N 1
ATOM 733 C CA . THR A 1 95 ? 4.340 -6.230 -4.076 1.00 97.44 95 THR A CA 1
ATOM 734 C C . THR A 1 95 ? 3.296 -5.134 -4.184 1.00 97.44 95 THR A C 1
ATOM 736 O O . THR A 1 95 ? 3.070 -4.402 -3.224 1.00 97.44 95 THR A O 1
ATOM 739 N N . ILE A 1 96 ? 2.703 -4.995 -5.366 1.00 96.06 96 ILE A N 1
ATOM 740 C CA . ILE A 1 96 ? 1.793 -3.905 -5.716 1.00 96.06 96 ILE A CA 1
ATOM 741 C C . ILE A 1 96 ? 0.511 -4.538 -6.255 1.00 96.06 96 ILE A C 1
ATOM 743 O O . ILE A 1 96 ? 0.571 -5.536 -6.975 1.00 96.06 96 ILE A O 1
ATOM 747 N N . LEU A 1 97 ? -0.642 -3.981 -5.889 1.00 95.00 97 LEU A N 1
ATOM 748 C CA . LEU A 1 97 ? -1.910 -4.345 -6.516 1.00 95.00 97 LEU A CA 1
ATOM 749 C C . LEU A 1 97 ? -2.038 -3.609 -7.839 1.00 95.00 97 LEU A C 1
ATOM 751 O O . LEU A 1 97 ? -1.844 -2.398 -7.897 1.00 95.00 97 LEU A O 1
ATOM 755 N N . LEU A 1 98 ? -2.387 -4.358 -8.873 1.00 94.62 98 LEU A N 1
ATOM 756 C CA . LEU A 1 98 ? -2.661 -3.832 -10.198 1.00 94.62 98 LEU A CA 1
ATOM 757 C C . LEU A 1 98 ? -4.144 -4.002 -10.490 1.00 94.62 98 LEU A C 1
ATOM 759 O O . LEU A 1 98 ? -4.777 -4.948 -10.013 1.00 94.62 98 LEU A O 1
ATOM 763 N N . GLN A 1 99 ? -4.676 -3.078 -11.273 1.00 93.31 99 GLN A N 1
ATOM 764 C CA . GLN A 1 99 ? -6.036 -3.116 -11.767 1.00 93.31 99 GLN A CA 1
ATOM 765 C C . GLN A 1 99 ? -6.003 -2.739 -13.240 1.00 93.31 99 GLN A C 1
ATOM 767 O O . GLN A 1 99 ? -5.562 -1.643 -13.572 1.00 93.31 99 GLN A O 1
ATOM 772 N N . ASP A 1 100 ? -6.521 -3.625 -14.082 1.00 93.75 100 ASP A N 1
ATOM 773 C CA . ASP A 1 100 ? -6.728 -3.334 -15.494 1.00 93.75 100 ASP A CA 1
ATOM 774 C C . ASP A 1 100 ? -7.769 -2.222 -15.639 1.00 93.75 100 ASP A C 1
ATOM 776 O O . ASP A 1 100 ? -8.854 -2.285 -15.038 1.00 93.75 100 ASP A O 1
ATOM 780 N N . MET A 1 101 ? -7.485 -1.226 -16.475 1.00 94.06 101 MET A N 1
ATOM 781 C CA . MET A 1 101 ? -8.453 -0.178 -16.769 1.00 94.06 101 MET A CA 1
ATOM 782 C C . MET A 1 101 ? -8.411 0.306 -18.225 1.00 94.06 101 MET A C 1
ATOM 784 O O . MET A 1 101 ? -7.396 0.193 -18.901 1.00 94.06 101 MET A O 1
ATOM 788 N N . PRO A 1 102 ? -9.511 0.874 -18.754 1.00 95.12 102 PRO A N 1
ATOM 789 C CA . PRO A 1 102 ? -9.539 1.329 -20.147 1.00 95.12 102 PRO A CA 1
ATOM 790 C C . PRO A 1 102 ? -8.576 2.486 -20.465 1.00 95.12 102 PRO A C 1
ATOM 792 O O . PRO A 1 102 ? -8.137 2.609 -21.606 1.00 95.12 102 PRO A O 1
ATOM 795 N N . ASP A 1 103 ? -8.275 3.349 -19.488 1.00 95.69 103 ASP A N 1
ATOM 796 C CA . ASP A 1 103 ? -7.381 4.501 -19.657 1.00 95.69 103 ASP A CA 1
ATOM 797 C C . ASP A 1 103 ? -6.478 4.694 -18.424 1.00 95.69 103 ASP A C 1
ATOM 799 O O . ASP A 1 103 ? -6.890 5.335 -17.453 1.00 95.69 103 ASP A O 1
ATOM 803 N N . PRO A 1 104 ? -5.242 4.165 -18.449 1.00 95.81 104 PRO A N 1
ATOM 804 C CA . PRO A 1 104 ? -4.342 4.216 -17.302 1.00 95.81 104 PRO A CA 1
ATOM 805 C C . PRO A 1 104 ? -3.407 5.439 -17.305 1.00 95.81 104 PRO A C 1
ATOM 807 O O . PRO A 1 104 ? -2.505 5.533 -16.474 1.00 95.81 104 PRO A O 1
ATOM 810 N N . ARG A 1 105 ? -3.590 6.415 -18.210 1.00 96.25 105 ARG A N 1
ATOM 811 C CA . ARG A 1 105 ? -2.660 7.558 -18.383 1.00 96.25 105 ARG A CA 1
ATOM 812 C C . ARG A 1 105 ? -2.529 8.459 -17.152 1.00 96.25 105 ARG A C 1
ATOM 814 O O . ARG A 1 105 ? -1.584 9.238 -17.058 1.00 96.25 105 ARG A O 1
ATOM 821 N N . GLN A 1 106 ? -3.473 8.379 -16.215 1.00 94.62 106 GLN A N 1
ATOM 822 C CA . GLN A 1 106 ? -3.446 9.130 -14.956 1.00 94.62 106 GLN A CA 1
ATOM 823 C C . GLN A 1 106 ? -2.727 8.396 -13.812 1.00 94.62 106 GLN A C 1
ATOM 825 O O . GLN A 1 106 ? -2.603 8.964 -12.725 1.00 94.62 106 GLN A O 1
ATOM 830 N N . TYR A 1 107 ? -2.216 7.187 -14.057 1.00 95.00 107 TYR A N 1
ATOM 831 C CA . TYR A 1 107 ? -1.654 6.295 -13.045 1.00 95.00 107 TYR A CA 1
ATOM 832 C C . TYR A 1 107 ? -0.248 5.809 -13.412 1.00 95.00 107 TYR A C 1
ATOM 834 O O . TYR A 1 107 ? 0.265 6.061 -14.506 1.00 95.00 107 TYR A O 1
ATOM 842 N N . GLY A 1 108 ? 0.378 5.100 -12.474 1.00 95.62 108 GLY A N 1
ATOM 843 C CA . GLY A 1 108 ? 1.559 4.294 -12.743 1.00 95.62 108 GLY A CA 1
ATOM 844 C C . GLY A 1 108 ? 1.189 3.051 -13.551 1.00 95.62 108 GLY A C 1
ATOM 845 O O . GLY A 1 108 ? 0.303 2.296 -13.161 1.00 95.62 108 GLY A O 1
ATOM 846 N N . VAL A 1 109 ? 1.884 2.831 -14.662 1.00 97.19 109 VAL A N 1
ATOM 847 C CA . VAL A 1 109 ? 1.681 1.702 -15.577 1.00 97.19 109 VAL A CA 1
ATOM 848 C C . VAL A 1 109 ? 2.889 0.787 -15.501 1.00 97.19 109 VAL A C 1
ATOM 850 O O . VAL A 1 109 ? 4.023 1.265 -15.540 1.00 97.19 109 VAL A O 1
ATOM 853 N N . VAL A 1 110 ? 2.668 -0.521 -15.392 1.00 97.00 110 VAL A N 1
ATOM 854 C CA . VAL A 1 110 ? 3.750 -1.499 -15.231 1.00 97.00 110 VAL A CA 1
ATOM 855 C C . VAL A 1 110 ? 3.815 -2.472 -16.398 1.00 97.00 110 VAL A C 1
ATOM 857 O O . VAL A 1 110 ? 2.792 -2.877 -16.944 1.00 97.00 110 VAL A O 1
ATOM 860 N N . GLU A 1 111 ? 5.024 -2.895 -16.752 1.00 96.38 111 GLU A N 1
ATOM 861 C CA . GLU A 1 111 ? 5.251 -4.019 -17.662 1.00 96.38 111 GLU A CA 1
ATOM 862 C C . GLU A 1 111 ? 5.919 -5.150 -16.880 1.00 96.38 111 GLU A C 1
ATOM 864 O O . GLU A 1 111 ? 6.670 -4.919 -15.924 1.00 96.38 111 GLU A O 1
ATOM 869 N N . GLY A 1 112 ? 5.671 -6.388 -17.287 1.00 95.75 112 GLY A N 1
ATOM 870 C CA . GLY A 1 112 ? 6.222 -7.545 -16.605 1.00 95.75 112 GLY A CA 1
ATOM 871 C C . GLY A 1 112 ? 5.956 -8.849 -17.331 1.00 95.75 112 GLY A C 1
ATOM 872 O O . GLY A 1 112 ? 5.231 -8.898 -18.321 1.00 95.75 112 GLY A O 1
ATOM 873 N N . ASN A 1 113 ? 6.546 -9.917 -16.804 1.00 96.50 113 ASN A N 1
ATOM 874 C CA . ASN A 1 113 ? 6.336 -11.273 -17.303 1.00 96.50 113 ASN A CA 1
ATOM 875 C C . ASN A 1 113 ? 5.375 -12.021 -16.370 1.00 96.50 113 ASN A C 1
ATOM 877 O O . ASN A 1 113 ? 5.527 -11.897 -15.150 1.00 96.50 113 ASN A O 1
ATOM 881 N N . PRO A 1 114 ? 4.420 -12.808 -16.890 1.00 96.25 114 PRO A N 1
ATOM 882 C CA . PRO A 1 114 ? 3.530 -13.601 -16.049 1.00 96.25 114 PRO A CA 1
ATOM 883 C C . PRO A 1 114 ? 4.329 -14.610 -15.214 1.00 96.25 114 PRO A C 1
ATOM 885 O O . PRO A 1 114 ? 5.260 -15.244 -15.712 1.00 96.25 114 PRO A O 1
ATOM 888 N N . LEU A 1 115 ? 3.966 -14.743 -13.937 1.00 95.75 115 LEU A N 1
ATOM 889 C CA . LEU A 1 115 ? 4.471 -15.792 -13.044 1.00 95.75 115 LEU A CA 1
ATOM 890 C C . LEU A 1 115 ? 3.439 -16.910 -12.892 1.00 95.75 115 LEU A C 1
ATOM 892 O O . LEU A 1 115 ? 3.773 -18.086 -12.991 1.00 95.75 115 LEU A O 1
ATOM 896 N N . GLU A 1 116 ? 2.185 -16.524 -12.675 1.00 95.50 116 GLU A N 1
ATOM 897 C CA . GLU A 1 116 ? 1.009 -17.389 -12.629 1.00 95.50 116 GLU A CA 1
ATOM 898 C C . GLU A 1 116 ? -0.245 -16.547 -12.898 1.00 95.50 116 GLU A C 1
ATOM 900 O O . GLU A 1 116 ? -0.150 -15.334 -13.104 1.00 95.50 116 GLU A O 1
ATOM 905 N N . ASP A 1 117 ? -1.416 -17.181 -12.911 1.00 93.31 117 ASP A N 1
ATOM 906 C CA . ASP A 1 117 ? -2.668 -16.481 -13.185 1.00 93.31 117 ASP A CA 1
ATOM 907 C C . ASP A 1 117 ? -2.893 -15.303 -12.218 1.00 93.31 117 ASP A C 1
ATOM 909 O O . ASP A 1 117 ? -2.847 -15.442 -10.991 1.00 93.31 117 ASP A O 1
ATOM 913 N N . GLY A 1 118 ? -3.087 -14.113 -12.788 1.00 92.19 118 GLY A N 1
ATOM 914 C CA . GLY A 1 118 ? -3.249 -12.866 -12.042 1.00 92.19 118 GLY A CA 1
ATOM 915 C C . GLY A 1 118 ? -2.020 -12.398 -11.248 1.00 92.19 118 GLY A C 1
ATOM 916 O O . GLY A 1 118 ? -2.191 -11.605 -10.317 1.00 92.19 118 GLY A O 1
ATOM 917 N N . VAL A 1 119 ? -0.807 -12.876 -11.565 1.00 96.12 119 VAL A N 1
ATOM 918 C CA . VAL A 1 119 ? 0.453 -12.433 -10.941 1.00 96.12 119 VAL A CA 1
ATOM 919 C C . VAL A 1 119 ? 1.534 -12.219 -11.999 1.00 96.12 119 VAL A C 1
ATOM 921 O O . VAL A 1 119 ? 1.888 -13.128 -12.751 1.00 96.12 119 VAL A O 1
ATOM 924 N N . ILE A 1 120 ? 2.134 -11.028 -12.002 1.00 96.62 120 ILE A N 1
ATOM 925 C CA . ILE A 1 120 ? 3.239 -10.681 -12.900 1.00 96.62 120 ILE A CA 1
ATOM 926 C C . ILE A 1 120 ? 4.497 -10.304 -12.117 1.00 96.62 120 ILE A C 1
ATOM 928 O O . ILE A 1 120 ? 4.439 -9.675 -11.059 1.00 96.62 120 ILE A O 1
ATOM 932 N N . ARG A 1 121 ? 5.661 -10.648 -12.669 1.00 97.44 121 ARG A N 1
ATOM 933 C CA . ARG A 1 121 ? 6.949 -10.101 -12.249 1.00 97.44 121 ARG A CA 1
ATOM 934 C C . ARG A 1 121 ? 7.174 -8.781 -12.971 1.00 97.44 121 ARG A C 1
ATOM 936 O O . ARG A 1 121 ? 7.507 -8.786 -14.155 1.00 97.44 121 ARG A O 1
ATOM 943 N N . ILE A 1 122 ? 7.017 -7.680 -12.244 1.00 97.25 122 ILE A N 1
ATOM 944 C CA . ILE A 1 122 ? 7.236 -6.326 -12.762 1.00 97.25 122 ILE A CA 1
ATOM 945 C C . ILE A 1 122 ? 8.701 -6.165 -13.190 1.00 97.25 122 ILE A C 1
ATOM 947 O O . ILE A 1 122 ? 9.621 -6.450 -12.421 1.00 97.25 122 ILE A O 1
ATOM 951 N N . THR A 1 123 ? 8.906 -5.711 -14.424 1.00 96.62 123 THR A N 1
ATOM 952 C CA . THR A 1 123 ? 10.217 -5.393 -15.008 1.00 96.62 123 THR A CA 1
ATOM 953 C C . THR A 1 123 ? 10.389 -3.903 -15.290 1.00 96.62 123 THR A C 1
ATOM 955 O O . THR A 1 123 ? 11.522 -3.434 -15.351 1.00 96.62 123 THR A O 1
ATOM 958 N N . SER A 1 124 ? 9.295 -3.152 -15.442 1.00 96.81 124 SER A N 1
ATOM 959 C CA . SER A 1 124 ? 9.313 -1.691 -15.567 1.00 96.81 124 SER A CA 1
ATOM 960 C C . SER A 1 124 ? 8.046 -1.073 -14.975 1.00 96.81 124 SER A C 1
ATOM 962 O O . SER A 1 124 ? 7.001 -1.719 -14.901 1.00 96.81 124 SER A O 1
ATOM 964 N N . ALA 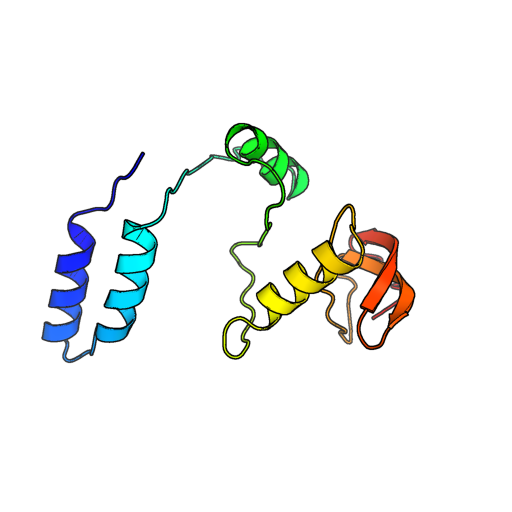A 1 125 ? 8.153 0.187 -14.557 1.00 95.88 125 ALA A N 1
ATOM 965 C CA . ALA A 1 125 ? 7.036 1.017 -14.125 1.00 95.88 125 ALA A CA 1
ATOM 966 C C . ALA A 1 125 ? 7.230 2.439 -14.670 1.00 95.88 125 ALA A C 1
ATOM 968 O O . ALA A 1 125 ? 8.344 2.966 -14.636 1.00 95.88 125 ALA A O 1
ATOM 969 N N . LEU A 1 126 ? 6.164 3.047 -15.183 1.00 96.94 126 LEU A N 1
ATOM 970 C CA . LEU A 1 126 ? 6.149 4.400 -15.734 1.00 96.94 126 LEU A CA 1
ATOM 971 C C . LEU A 1 126 ? 5.022 5.203 -15.094 1.00 96.94 126 LEU A C 1
ATOM 973 O O . LEU A 1 126 ? 3.868 4.790 -15.136 1.00 96.94 126 LEU A O 1
ATOM 977 N N . GLU A 1 127 ? 5.351 6.364 -14.538 1.00 96.19 127 GLU A N 1
ATOM 978 C CA . GLU A 1 127 ? 4.364 7.278 -13.963 1.00 96.19 127 GLU A CA 1
ATOM 979 C C . GLU A 1 127 ? 3.677 8.077 -15.075 1.00 96.19 127 GLU A C 1
ATOM 981 O O . GLU A 1 127 ? 4.342 8.799 -15.822 1.00 96.19 127 GLU A O 1
ATOM 986 N N . LYS A 1 128 ? 2.348 7.960 -15.171 1.00 95.88 128 LYS A N 1
ATOM 987 C CA . LYS A 1 128 ? 1.478 8.760 -16.051 1.00 95.88 128 LYS A CA 1
ATOM 988 C C . LYS A 1 128 ? 1.964 8.825 -17.507 1.00 95.88 128 LYS A C 1
ATOM 990 O O . LYS A 1 128 ? 2.194 9.917 -18.044 1.00 95.88 128 LYS A O 1
ATOM 995 N N . PRO A 1 129 ? 2.163 7.670 -18.171 1.00 95.94 129 PRO A N 1
ATOM 996 C CA . PRO A 1 129 ? 2.658 7.655 -19.539 1.00 95.94 129 PRO A CA 1
ATOM 997 C C . PRO A 1 129 ? 1.625 8.262 -20.495 1.00 95.94 129 PRO A C 1
ATOM 999 O O . PRO A 1 129 ? 0.436 7.970 -20.415 1.00 95.94 129 PRO A O 1
ATOM 1002 N N . GLN A 1 130 ? 2.083 9.054 -21.466 1.00 94.62 130 GLN A N 1
ATOM 1003 C CA . GLN A 1 130 ? 1.215 9.567 -22.538 1.00 94.62 130 GLN A CA 1
ATOM 1004 C C . GLN A 1 130 ? 0.718 8.448 -23.467 1.00 94.62 130 GLN A C 1
ATOM 1006 O O . GLN A 1 130 ? -0.415 8.486 -23.942 1.00 94.62 130 GLN A O 1
ATOM 1011 N N . ALA A 1 131 ? 1.569 7.445 -23.701 1.00 94.00 131 ALA A N 1
ATOM 1012 C CA . ALA A 1 131 ? 1.275 6.244 -24.474 1.00 94.00 131 ALA A CA 1
ATOM 1013 C C . ALA A 1 131 ? 1.508 5.009 -23.580 1.00 94.00 131 ALA A C 1
ATOM 1015 O O . ALA A 1 131 ? 2.644 4.530 -23.493 1.00 94.00 131 ALA A O 1
ATOM 1016 N N . PRO A 1 132 ? 0.481 4.538 -22.852 1.00 92.25 132 PRO A N 1
ATOM 1017 C CA . PRO A 1 132 ? 0.604 3.377 -21.983 1.00 92.25 132 PRO A CA 1
ATOM 1018 C C . PRO A 1 132 ? 0.805 2.112 -22.822 1.00 92.25 132 PRO A C 1
ATOM 1020 O O . PRO A 1 132 ? 0.180 1.938 -23.866 1.00 92.25 132 PRO A O 1
ATOM 1023 N N . LYS A 1 133 ? 1.706 1.237 -22.375 1.00 90.62 133 LYS A N 1
ATOM 1024 C CA . LYS A 1 133 ? 1.998 -0.037 -23.053 1.00 90.62 133 LYS A CA 1
ATOM 1025 C C . LYS A 1 133 ? 1.145 -1.198 -22.545 1.00 90.62 133 LYS A C 1
ATOM 1027 O O . LYS A 1 133 ? 1.015 -2.205 -23.232 1.00 90.62 133 LYS A O 1
ATOM 1032 N N . THR A 1 134 ? 0.607 -1.049 -21.344 1.00 92.75 134 THR A N 1
ATOM 1033 C CA . THR A 1 134 ? -0.312 -1.969 -20.674 1.00 92.75 134 THR A CA 1
ATOM 1034 C C . THR A 1 134 ? -1.500 -1.164 -20.155 1.00 92.75 134 THR A C 1
ATOM 1036 O O . THR A 1 134 ? -1.431 0.067 -20.082 1.00 92.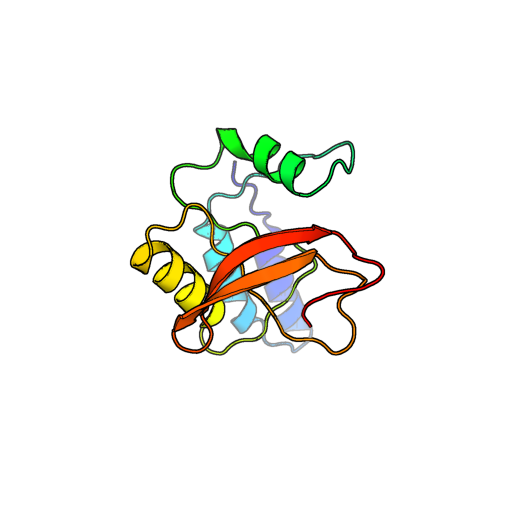75 134 THR A O 1
ATOM 1039 N N . ASN A 1 135 ? -2.603 -1.857 -19.900 1.00 87.62 135 ASN A N 1
ATOM 1040 C CA . ASN A 1 135 ? -3.876 -1.307 -19.444 1.00 87.62 135 ASN A CA 1
ATOM 1041 C C . ASN A 1 135 ? -4.014 -1.350 -17.920 1.00 87.62 135 ASN A C 1
ATOM 1043 O O . ASN A 1 135 ? -3.330 -2.180 -17.289 1.00 87.62 135 ASN A O 1
#

Foldseek 3Di:
DDPPDPCLVVVCVVCVVVVHHCPVVVVVVVVSVVDDDDDDDDPDCPDDVVVVVSCVVVDDDDDDDDDPPDDDDDPPPVVVVVQVVVCVVVVDPHGDDDDADPDCLQAKAFDFDDPDVRDGDTPDIDGNDPDHPGD

pLDDT: mean 89.8, std 11.77, range [31.97, 97.69]

Sequence (135 aa):
MKIISLQTLAFSAYLKERGKNPECLSGFYSKIKSSNIVFLNQPESLGFGDAVLLGEPFVRGTFIVQAGDTYILSEDDAYLKKLAAMHHKYQAAATILLQDMPDPRQYGVVEGNPLEDGVIRITSALEKPQAPKTN